Protein AF-A0ABD0R2N8-F1 (afdb_monomer)

InterPro domains:
  IPR000742 EGF-like domain [PF00008] (37-68)
  IPR000742 EGF-like domain [PS00022] (59-70)
  IPR000742 EGF-like domain [PS01186] (59-70)
  IPR000742 EGF-like domain [PS50026] (33-71)
  IPR000800 Notch domain [PF00066] (94-126)
  IPR000800 Notch domain [PF00066] (133-168)
  IPR000800 Notch domain [PR01452] (113-126)
  IPR000800 Notch domain [PR01452] (155-167)
  IPR000800 Notch domain [PS50258] (95-135)
  IPR000800 Notch domain [PS50258] (136-174)
  IPR000800 Notch domain [SM00004] (88-126)
  IPR000800 Notch domain [SM00004] (129-168)
  IPR035993 Notch-like domain superfa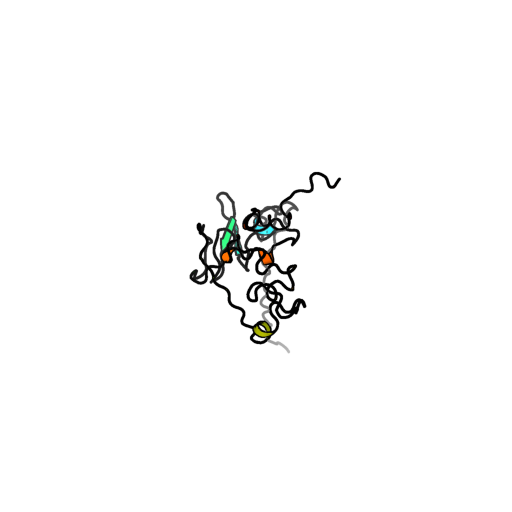mily [SSF90193] (95-126)
  IPR035993 Notch-like domain superfamily [SSF90193] (135-168)
  IPR051355 Notch and Slit guidance protein [PTHR45836] (15-174)

Nearest PDB structures (foldseek):
  3eto-assembly2_B  TM=9.551E-01  e=8.787E-11  Homo sapiens
  3i08-assembly1_A  TM=9.652E-01  e=5.118E-10  Homo sapiens
  7abv-assembly1_A  TM=9.653E-01  e=8.80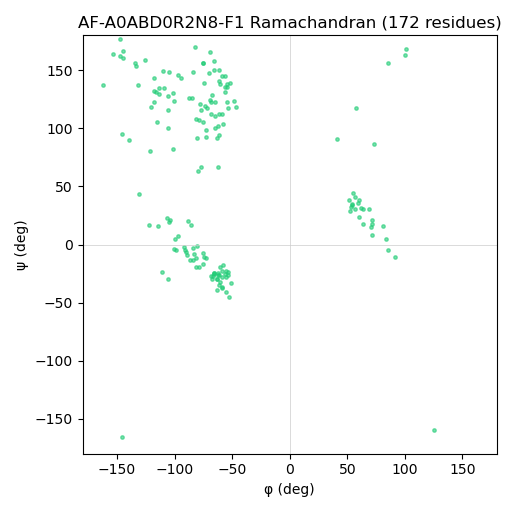2E-10  Mus musculus
  3l95-assembly2_X  TM=9.284E-01  e=3.408E-10  Homo sapiens
  3l95-assembly2_Y  TM=9.850E-01  e=8.254E-08  Homo sapiens

Foldseek 3Di:
DDDDPDPPPPPPPDDDQDDEDQQADDSPRPAGCPHPPVVQQAPPPWHWDADPDPVRIFTWEDAQFAARRSQFGHNPRHTGTHDHDPPGDQDQAADPDVVLVVQAPPLAQDVVQCDQNNQHSNCSNPVNHSHLLPLPRVRNVLVVQAPPLAQPVSLCDVSNPRSVCSVPDPPDPD

Solvent-accessible surface area (backbone atoms only — not comparable to full-atom values): 10224 Å² total; per-residue (Å²): 134,86,82,80,82,79,80,80,74,78,74,78,74,72,73,81,72,54,87,51,56,90,66,27,32,66,72,76,37,81,37,49,47,90,31,73,59,70,76,47,73,24,32,86,81,20,44,57,44,80,46,97,54,89,87,38,51,48,21,34,13,42,60,31,24,27,23,59,35,17,50,28,47,30,83,84,39,82,45,42,76,38,41,85,56,85,77,71,57,93,58,88,72,70,58,86,56,77,71,37,75,83,42,42,57,72,74,54,60,46,72,95,26,53,38,79,46,40,28,24,16,45,0,28,62,47,87,69,39,44,57,89,49,76,66,29,64,65,19,54,49,40,86,80,48,47,57,68,76,54,59,50,70,95,21,54,37,82,41,39,56,34,18,60,49,34,65,58,72,86,78,68,86,126

Organism: Cirrhinus mrigala (NCBI:txid683832)

Sequence (174 aa):
MTLMPVGVSTVKMASPKCLCTPAFTGPECQYPTEGHCTANPCYNGGTCEYISEAPYYHCICPTGFNGLFCHILDYSFPGGPARDVTPAPKVTVSCEIPECENKKGNKICDSACNNYACDWDGGDCSLNFNDPWQNCSAALQCWRYFNNGKCDEQCHNAGCLYDGFDCQRLEGQC

Structure (mmCIF, N/CA/C/O backbone):
data_AF-A0ABD0R2N8-F1
#
_entry.id   AF-A0ABD0R2N8-F1
#
loop_
_atom_site.group_PDB
_atom_site.id
_atom_site.type_symbol
_atom_site.label_atom_id
_atom_site.label_alt_id
_atom_site.label_comp_id
_atom_site.label_asym_id
_atom_site.label_entity_id
_atom_site.label_seq_id
_atom_site.pdbx_PDB_ins_code
_atom_site.Cartn_x
_atom_site.Cartn_y
_atom_site.Cartn_z
_atom_site.occupancy
_atom_site.B_iso_or_equiv
_atom_site.auth_seq_id
_atom_site.auth_comp_id
_atom_site.auth_asym_id
_atom_site.auth_atom_id
_atom_site.pdbx_PDB_model_num
ATOM 1 N N . MET A 1 1 ? -15.495 -40.423 -55.055 1.00 37.72 1 MET A N 1
ATOM 2 C CA . MET A 1 1 ? -14.315 -39.619 -55.432 1.00 37.72 1 MET A CA 1
ATOM 3 C C . MET A 1 1 ? -14.642 -38.182 -55.041 1.00 37.72 1 MET A C 1
ATOM 5 O O . MET A 1 1 ? -15.357 -37.529 -55.779 1.00 37.72 1 MET A O 1
ATOM 9 N N . THR A 1 2 ? -14.579 -37.836 -53.747 1.00 41.88 2 THR A N 1
ATOM 10 C CA . THR A 1 2 ? -13.421 -37.215 -53.047 1.00 41.88 2 THR A CA 1
ATOM 11 C C . THR A 1 2 ? -13.047 -35.900 -53.750 1.00 41.88 2 THR A C 1
ATOM 13 O O . THR A 1 2 ? -12.726 -35.927 -54.927 1.00 41.88 2 THR A O 1
ATOM 16 N N . LEU A 1 3 ? -13.122 -34.723 -53.128 1.00 39.72 3 LEU A N 1
ATOM 17 C CA . LEU A 1 3 ? -12.282 -34.296 -52.005 1.00 39.72 3 LEU A CA 1
ATOM 18 C C . LEU A 1 3 ? -12.915 -33.099 -51.268 1.00 39.72 3 LEU A C 1
ATOM 20 O O . LEU A 1 3 ? -13.405 -32.164 -51.894 1.00 39.72 3 LEU A O 1
ATOM 24 N N . MET A 1 4 ? -12.878 -33.142 -49.933 1.00 38.41 4 MET A N 1
ATOM 25 C CA . MET A 1 4 ? -13.174 -32.009 -49.050 1.00 38.41 4 MET A CA 1
ATOM 26 C C . MET A 1 4 ? -12.061 -30.950 -49.154 1.00 38.41 4 MET A C 1
ATOM 28 O O . MET A 1 4 ? -10.902 -31.330 -49.351 1.00 38.41 4 MET A O 1
ATOM 32 N N . PRO A 1 5 ? -12.356 -29.645 -49.001 1.00 49.53 5 PRO A N 1
ATOM 33 C CA . PRO A 1 5 ? -11.317 -28.630 -48.939 1.00 49.53 5 PRO A CA 1
ATOM 34 C C . PRO A 1 5 ? -10.516 -28.802 -47.645 1.00 49.53 5 PRO A C 1
ATOM 36 O O . PRO A 1 5 ? -11.068 -28.926 -46.552 1.00 49.53 5 PRO A O 1
ATOM 39 N N . VAL A 1 6 ? -9.198 -28.860 -47.811 1.00 45.62 6 VAL A N 1
ATOM 40 C CA . VAL A 1 6 ? -8.193 -29.022 -46.760 1.00 45.62 6 VAL A CA 1
ATOM 41 C C . VAL A 1 6 ? -8.395 -27.941 -45.699 1.00 45.62 6 VAL A C 1
ATOM 43 O O . VAL A 1 6 ? -8.284 -26.750 -45.988 1.00 45.62 6 VAL A O 1
ATOM 46 N N . GLY A 1 7 ? -8.699 -28.355 -44.469 1.00 46.69 7 GLY A N 1
ATOM 47 C CA . GLY A 1 7 ? -8.684 -27.466 -43.317 1.00 46.69 7 GLY A CA 1
ATOM 48 C C . GLY A 1 7 ? -7.274 -26.920 -43.132 1.00 46.69 7 GLY A C 1
ATOM 49 O O . GLY A 1 7 ? -6.351 -27.666 -42.812 1.00 46.69 7 GLY A O 1
ATOM 50 N N . VAL A 1 8 ? -7.095 -25.618 -43.346 1.00 56.25 8 VAL A N 1
ATOM 51 C CA . VAL A 1 8 ? -5.874 -24.924 -42.942 1.00 56.25 8 VAL A CA 1
ATOM 52 C C . VAL A 1 8 ? -5.930 -24.817 -41.424 1.00 56.25 8 VAL A C 1
ATOM 54 O O . VAL A 1 8 ? -6.523 -23.893 -40.872 1.00 56.25 8 VAL A O 1
ATOM 57 N N . SER A 1 9 ? -5.347 -25.790 -40.726 1.00 50.38 9 SER A N 1
ATOM 58 C CA . SER A 1 9 ? -4.966 -25.587 -39.335 1.00 50.38 9 SER A CA 1
ATOM 59 C C . SER A 1 9 ? -3.936 -24.464 -39.330 1.00 50.38 9 SER A C 1
ATOM 61 O O . SER A 1 9 ? -2.779 -24.675 -39.686 1.00 50.38 9 SER A O 1
ATOM 63 N N . THR A 1 10 ? -4.351 -23.252 -38.963 1.00 52.12 10 THR A N 1
ATOM 64 C CA . THR A 1 10 ? -3.414 -22.200 -38.580 1.00 52.12 10 THR A CA 1
ATOM 65 C C . THR A 1 10 ? -2.666 -22.722 -37.363 1.00 52.12 10 THR A C 1
ATOM 67 O O . THR A 1 10 ? -3.164 -22.646 -36.238 1.00 52.12 10 THR A O 1
ATOM 70 N N . VAL A 1 11 ? -1.504 -23.336 -37.588 1.00 52.78 11 VAL A N 1
ATOM 71 C CA . VAL A 1 11 ? -0.581 -23.694 -36.519 1.00 52.78 11 VAL A CA 1
ATOM 72 C C . VAL A 1 11 ? -0.254 -22.376 -35.830 1.00 52.78 11 VAL A C 1
ATOM 74 O O . VAL A 1 11 ? 0.468 -21.544 -36.375 1.00 52.78 11 VAL A O 1
ATOM 77 N N . LYS A 1 12 ? -0.850 -22.141 -34.656 1.00 55.25 12 LYS A N 1
ATOM 78 C CA . LYS A 1 12 ? -0.395 -21.104 -33.734 1.00 55.25 12 LYS A CA 1
ATOM 79 C C . LYS A 1 12 ? 1.004 -21.549 -33.335 1.00 55.25 12 LYS A C 1
ATOM 81 O O . LYS A 1 12 ? 1.160 -22.391 -32.455 1.00 55.25 12 LYS A O 1
ATOM 86 N N . MET A 1 13 ? 2.002 -21.087 -34.079 1.00 53.34 13 MET A N 1
ATOM 87 C CA . MET A 1 13 ? 3.394 -21.388 -33.807 1.00 53.34 13 MET A CA 1
ATOM 88 C C . MET A 1 13 ? 3.683 -20.731 -32.463 1.00 53.34 13 MET A C 1
ATOM 90 O O . MET A 1 13 ? 3.784 -19.509 -32.371 1.00 53.34 13 MET A O 1
ATOM 94 N N . ALA A 1 14 ? 3.668 -21.529 -31.395 1.00 61.0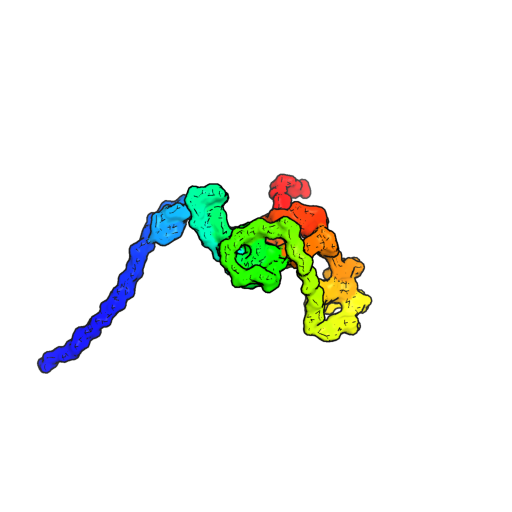9 14 ALA A N 1
ATOM 95 C CA . ALA A 1 14 ? 4.151 -21.075 -30.107 1.00 61.09 14 ALA A CA 1
ATOM 96 C C . ALA A 1 14 ? 5.574 -20.571 -30.356 1.00 61.09 14 ALA A C 1
ATOM 98 O O . ALA A 1 14 ? 6.392 -21.301 -30.922 1.00 61.09 14 ALA A O 1
ATOM 99 N N . SER A 1 15 ? 5.838 -19.307 -30.027 1.00 61.97 15 SER A N 1
ATOM 100 C CA . SER A 1 15 ? 7.192 -18.769 -30.081 1.00 61.97 15 SER A CA 1
ATOM 101 C C . SER A 1 15 ? 8.120 -19.707 -29.298 1.00 61.97 15 SER A C 1
ATOM 103 O O . SER A 1 15 ? 7.702 -20.229 -28.256 1.00 61.97 15 SER A O 1
ATOM 105 N N . PRO A 1 16 ? 9.339 -19.990 -29.795 1.00 64.38 16 PRO A N 1
ATOM 106 C CA . PRO A 1 16 ? 10.263 -20.858 -29.082 1.00 64.38 16 PRO A CA 1
ATOM 107 C C . PRO A 1 16 ? 10.525 -20.236 -27.711 1.00 64.38 16 PRO A C 1
ATOM 109 O O . PRO A 1 16 ? 11.092 -19.153 -27.613 1.00 64.38 16 PRO A O 1
ATOM 112 N N . LYS A 1 17 ? 10.061 -20.895 -26.647 1.00 64.38 17 LYS A N 1
ATOM 113 C CA . LYS A 1 17 ? 10.439 -20.520 -25.288 1.00 64.38 17 LYS A CA 1
ATOM 114 C C . LYS A 1 17 ? 11.874 -20.983 -25.085 1.00 64.38 17 LYS A C 1
ATOM 116 O O . LYS A 1 17 ? 12.146 -22.179 -25.202 1.00 64.38 17 LYS A O 1
ATOM 121 N N . CYS A 1 18 ? 12.781 -20.053 -24.814 1.00 78.88 18 CYS A N 1
ATOM 122 C CA . CYS A 1 18 ? 14.150 -20.397 -24.466 1.00 78.88 18 CYS A CA 1
ATOM 123 C C . CYS A 1 18 ? 14.167 -21.253 -23.187 1.00 78.88 18 CYS A C 1
ATOM 125 O O . CYS A 1 18 ? 13.427 -20.992 -22.237 1.00 78.88 18 CYS A O 1
ATOM 127 N N . LEU A 1 19 ? 15.002 -22.296 -23.168 1.00 84.75 19 LEU A N 1
ATOM 128 C CA . LEU A 1 19 ? 15.324 -23.019 -21.940 1.00 84.75 19 LEU A CA 1
ATOM 129 C C . LEU A 1 19 ? 16.403 -22.225 -21.208 1.00 84.75 19 LEU A C 1
ATOM 131 O O . LEU A 1 19 ? 17.547 -22.177 -21.659 1.00 84.75 19 LEU A O 1
ATOM 135 N N . CYS A 1 20 ? 16.032 -21.585 -20.105 1.00 82.19 20 CYS A N 1
ATOM 136 C CA . CYS A 1 20 ? 16.965 -20.792 -19.319 1.00 82.19 20 CYS A CA 1
ATOM 137 C C . CYS A 1 20 ? 17.753 -21.662 -18.343 1.00 82.19 20 CYS A C 1
ATOM 139 O O . CYS A 1 20 ? 17.256 -22.670 -17.836 1.00 82.19 20 CYS A O 1
ATOM 141 N N . THR A 1 21 ? 18.997 -21.268 -18.066 1.00 87.00 21 THR A N 1
ATOM 142 C CA . THR A 1 21 ? 19.727 -21.816 -16.918 1.00 87.00 21 THR A CA 1
ATOM 143 C C . THR A 1 21 ? 19.027 -21.379 -15.626 1.00 87.00 21 THR A C 1
ATOM 145 O O . THR A 1 21 ? 18.339 -20.360 -15.635 1.00 87.00 21 THR A O 1
ATOM 148 N N . PRO A 1 22 ? 19.210 -22.081 -14.492 1.00 83.19 22 PRO A N 1
ATOM 149 C CA . PRO A 1 22 ? 18.541 -21.721 -13.235 1.00 83.19 22 PRO A CA 1
ATOM 150 C C . PRO A 1 22 ? 18.772 -20.272 -12.777 1.00 83.19 22 PRO A C 1
ATOM 152 O O . PRO A 1 22 ? 17.965 -19.731 -12.029 1.00 83.19 22 PRO A O 1
ATOM 155 N N . ALA A 1 23 ? 19.853 -19.638 -13.238 1.00 81.06 23 ALA A N 1
ATOM 156 C CA . ALA A 1 23 ? 20.200 -18.263 -12.907 1.00 81.06 23 ALA A CA 1
ATOM 157 C C . ALA A 1 23 ? 19.477 -17.206 -13.762 1.00 81.06 23 ALA A C 1
ATOM 159 O O . ALA A 1 23 ? 19.601 -16.026 -13.445 1.00 81.06 23 ALA A O 1
ATOM 160 N N . PHE A 1 24 ? 18.741 -17.591 -14.814 1.00 81.06 24 PHE A N 1
ATOM 161 C CA . PHE A 1 24 ? 18.071 -16.661 -15.724 1.00 81.06 24 PHE A CA 1
ATOM 162 C C . PHE A 1 24 ? 16.613 -17.049 -16.044 1.00 81.06 24 PHE A C 1
ATOM 164 O O . PHE A 1 24 ? 16.217 -18.210 -15.986 1.00 81.06 24 PHE A O 1
ATOM 171 N N . THR A 1 25 ? 15.813 -16.057 -16.424 1.00 80.38 25 THR A N 1
ATOM 172 C CA . THR A 1 25 ? 14.387 -16.117 -16.753 1.00 80.38 25 THR A CA 1
ATOM 173 C C . THR A 1 25 ? 14.045 -15.087 -17.842 1.00 80.38 25 THR A C 1
ATOM 175 O O . THR A 1 25 ? 14.896 -14.314 -18.287 1.00 80.38 25 THR A O 1
ATOM 178 N N . GLY A 1 26 ? 12.791 -15.073 -18.290 1.00 73.44 26 GLY A N 1
ATOM 179 C CA . GLY A 1 26 ? 12.304 -14.228 -19.379 1.00 73.44 26 GLY A CA 1
ATOM 180 C C . GLY A 1 26 ? 12.175 -14.970 -20.713 1.00 73.44 26 GLY A C 1
ATOM 181 O O . GLY A 1 26 ? 12.631 -16.107 -20.845 1.00 73.44 26 GLY A O 1
ATOM 182 N N . PRO A 1 27 ? 11.521 -14.351 -21.711 1.00 78.56 27 PRO A N 1
ATOM 183 C CA . PRO A 1 27 ? 11.272 -14.983 -23.007 1.00 78.56 27 PRO A CA 1
ATOM 184 C C . PRO A 1 27 ? 12.562 -15.347 -23.759 1.00 78.56 27 PRO A C 1
ATOM 186 O O . PRO A 1 27 ? 12.551 -16.305 -24.527 1.00 78.56 27 PRO A O 1
ATOM 189 N N . GLU A 1 28 ? 13.659 -14.634 -23.492 1.00 83.81 28 GLU A N 1
ATOM 190 C CA . GLU A 1 28 ? 14.981 -14.819 -24.101 1.00 83.81 28 GLU A CA 1
ATOM 191 C C . GLU A 1 28 ? 16.074 -15.103 -23.049 1.00 83.81 28 GLU A C 1
ATOM 193 O O . GLU A 1 28 ? 17.262 -14.977 -23.335 1.00 83.81 28 GLU A O 1
ATOM 198 N N . CYS A 1 29 ? 15.695 -15.489 -21.822 1.00 82.56 29 CYS A N 1
ATOM 199 C CA . CYS A 1 29 ? 16.619 -15.711 -20.698 1.00 82.56 29 CYS A CA 1
ATOM 200 C C . CYS A 1 29 ? 17.496 -14.496 -20.353 1.00 82.56 29 CYS A C 1
ATOM 202 O O . CYS A 1 29 ? 18.631 -14.638 -19.901 1.00 82.56 29 CYS A O 1
ATOM 204 N N . GLN A 1 30 ? 16.973 -13.295 -20.587 1.00 79.31 30 GLN A N 1
ATOM 205 C CA . GLN A 1 30 ? 17.702 -12.043 -20.420 1.00 79.31 30 GLN A CA 1
ATOM 206 C C . GLN A 1 30 ?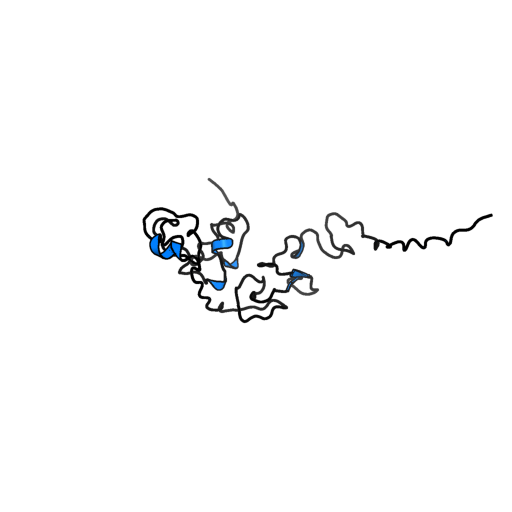 17.697 -11.511 -18.979 1.00 79.31 30 GLN A C 1
ATOM 208 O O . GLN A 1 30 ? 18.453 -10.595 -18.664 1.00 79.31 30 GLN A O 1
ATOM 213 N N . TYR A 1 31 ? 16.846 -12.052 -18.103 1.00 75.75 31 TYR A N 1
ATOM 214 C CA . TYR A 1 31 ? 16.673 -11.549 -16.741 1.00 75.75 31 TYR A CA 1
ATOM 215 C C . TYR A 1 31 ? 17.259 -12.523 -15.728 1.00 75.75 31 TYR A C 1
ATOM 217 O O . TYR A 1 31 ? 16.974 -13.708 -15.828 1.00 75.75 31 TYR A O 1
ATOM 225 N N . PRO A 1 32 ? 18.025 -12.082 -14.723 1.00 73.75 32 PRO A N 1
ATOM 226 C CA . PRO A 1 32 ? 18.430 -12.963 -13.637 1.00 73.75 32 PRO A CA 1
ATOM 227 C C . PRO A 1 32 ? 17.211 -13.497 -12.874 1.00 73.75 32 PRO A C 1
ATOM 229 O O . PRO A 1 32 ? 16.272 -12.747 -12.604 1.00 73.75 32 PRO A O 1
ATOM 232 N N . THR A 1 33 ? 17.232 -14.770 -12.479 1.00 69.94 33 THR A N 1
ATOM 233 C CA . THR A 1 33 ? 16.168 -15.375 -11.657 1.00 69.94 33 THR A CA 1
ATOM 234 C C . THR A 1 33 ? 16.058 -14.682 -10.300 1.00 69.94 33 THR A C 1
ATOM 236 O O . THR A 1 33 ? 14.953 -14.452 -9.823 1.00 69.94 33 THR A O 1
ATOM 239 N N . GLU A 1 34 ? 17.178 -14.237 -9.729 1.00 68.50 34 GLU A N 1
ATOM 240 C CA . GLU A 1 34 ? 17.212 -13.409 -8.510 1.00 68.50 34 GLU A CA 1
ATOM 241 C C . GLU A 1 34 ? 17.124 -11.899 -8.810 1.00 68.50 34 GLU A C 1
ATOM 243 O O . GLU A 1 34 ? 17.539 -11.058 -8.017 1.00 68.50 34 GLU A O 1
ATOM 248 N N . GLY A 1 35 ? 16.625 -11.535 -9.995 1.00 67.81 35 GLY A N 1
ATOM 249 C CA . GLY A 1 35 ? 16.455 -10.151 -10.415 1.00 67.81 35 GLY A CA 1
ATOM 250 C C . GLY A 1 35 ? 15.264 -9.469 -9.742 1.00 67.81 35 GLY A C 1
ATOM 251 O O . GLY A 1 35 ? 14.289 -10.106 -9.346 1.00 67.81 35 GLY A O 1
ATOM 252 N N . HIS A 1 36 ? 15.316 -8.139 -9.678 1.00 73.50 36 HIS A N 1
ATOM 253 C CA . HIS A 1 36 ? 14.339 -7.317 -8.963 1.00 73.50 36 HIS A CA 1
ATOM 254 C C . HIS A 1 36 ? 12.876 -7.596 -9.347 1.00 73.50 36 HIS A C 1
ATOM 256 O O . HIS A 1 36 ? 12.047 -7.762 -8.458 1.00 73.50 36 HIS A O 1
ATOM 262 N N . CYS A 1 37 ? 12.545 -7.721 -10.639 1.00 88.06 37 CYS A N 1
ATOM 263 C CA . CYS A 1 37 ? 11.156 -7.948 -11.053 1.00 88.06 37 CYS A CA 1
ATOM 264 C C . CYS A 1 37 ? 10.629 -9.371 -10.807 1.00 88.06 37 CYS A C 1
ATOM 266 O O . CYS A 1 37 ? 9.417 -9.560 -10.901 1.00 88.06 37 CYS A O 1
ATOM 268 N N . THR A 1 38 ? 11.463 -10.360 -10.454 1.00 82.19 38 THR A N 1
ATOM 269 C CA . THR A 1 38 ? 10.978 -11.724 -10.163 1.00 82.19 38 THR A CA 1
ATOM 270 C C . THR A 1 38 ? 10.040 -11.737 -8.955 1.00 82.19 38 THR A C 1
ATOM 272 O O . THR A 1 38 ? 9.021 -12.421 -8.970 1.00 82.19 38 THR A O 1
ATOM 275 N N . ALA A 1 39 ? 10.349 -10.941 -7.927 1.00 81.75 39 ALA A N 1
ATOM 276 C CA . ALA A 1 39 ? 9.514 -10.798 -6.734 1.00 81.75 39 ALA A CA 1
ATOM 277 C C . ALA A 1 39 ? 8.370 -9.777 -6.903 1.00 81.75 39 ALA A C 1
ATOM 279 O O . ALA A 1 39 ? 7.581 -9.604 -5.981 1.00 81.75 39 ALA A O 1
ATOM 280 N N . ASN A 1 40 ? 8.304 -9.099 -8.056 1.00 87.50 40 ASN A N 1
ATOM 281 C CA . ASN A 1 40 ? 7.509 -7.900 -8.325 1.00 87.50 40 ASN A CA 1
ATOM 282 C C . ASN A 1 40 ? 7.514 -6.877 -7.159 1.00 87.50 40 ASN A C 1
ATOM 284 O O . ASN A 1 40 ? 6.647 -6.910 -6.285 1.00 87.50 40 ASN A O 1
ATOM 288 N N . PRO A 1 41 ? 8.456 -5.920 -7.152 1.00 90.56 41 PRO A N 1
ATOM 289 C CA . PRO A 1 41 ? 8.586 -4.933 -6.084 1.00 90.56 41 PRO A CA 1
ATOM 290 C C . PRO A 1 41 ? 7.507 -3.839 -6.145 1.00 90.56 41 PRO A C 1
ATOM 292 O O . PRO A 1 41 ? 7.428 -3.017 -5.237 1.00 90.56 41 PRO A O 1
ATOM 295 N N . CYS A 1 42 ? 6.690 -3.797 -7.201 1.00 94.94 42 CYS A N 1
ATOM 296 C CA . CYS A 1 42 ? 5.684 -2.765 -7.413 1.00 94.94 42 CYS A CA 1
ATOM 297 C C . CYS A 1 42 ? 4.376 -3.094 -6.675 1.00 94.94 42 CYS A C 1
ATOM 299 O O . CYS A 1 42 ? 3.775 -4.151 -6.861 1.00 94.94 42 CYS A O 1
ATOM 301 N N . TYR A 1 43 ? 3.906 -2.157 -5.858 1.00 94.94 43 TYR A N 1
ATOM 302 C CA . TYR A 1 43 ? 2.698 -2.257 -5.043 1.00 94.94 43 TYR A CA 1
ATOM 303 C C . TYR A 1 43 ? 1.435 -1.925 -5.835 1.00 94.94 43 TYR A C 1
ATOM 305 O O . TYR A 1 43 ? 1.490 -1.423 -6.957 1.00 94.94 43 TYR A O 1
ATOM 313 N N . ASN A 1 44 ? 0.277 -2.196 -5.226 1.00 95.31 44 ASN A N 1
ATOM 314 C CA . ASN A 1 44 ? -1.040 -1.763 -5.706 1.00 95.31 44 ASN A CA 1
ATOM 315 C C . ASN A 1 44 ? -1.343 -2.132 -7.171 1.00 95.31 44 ASN A C 1
ATOM 317 O O . ASN A 1 44 ? -2.062 -1.418 -7.860 1.00 95.31 44 ASN A O 1
ATOM 321 N N . GLY A 1 45 ? -0.810 -3.262 -7.647 1.00 95.06 45 GLY A N 1
ATOM 322 C CA . GLY A 1 45 ? -1.001 -3.719 -9.027 1.00 95.06 45 GLY A CA 1
ATOM 323 C C . GLY A 1 45 ? -0.083 -3.044 -10.049 1.00 95.06 45 GLY A C 1
ATOM 324 O O . GLY A 1 45 ? -0.345 -3.131 -11.247 1.00 95.06 45 GLY A O 1
ATOM 325 N N . GLY A 1 46 ? 0.982 -2.376 -9.600 1.00 96.81 46 GLY A N 1
ATOM 326 C CA . GLY A 1 46 ? 2.029 -1.857 -10.470 1.00 96.81 46 GLY A CA 1
ATOM 327 C C . GLY A 1 46 ? 2.746 -2.959 -11.254 1.00 96.81 46 GLY A C 1
ATOM 328 O O . GLY A 1 46 ? 2.870 -4.103 -10.810 1.00 96.81 46 GLY A O 1
ATOM 329 N N . THR A 1 47 ? 3.224 -2.596 -12.441 1.00 96.38 47 THR A N 1
ATOM 330 C CA . THR A 1 47 ? 3.988 -3.487 -13.325 1.00 96.38 47 THR A CA 1
ATOM 331 C C . THR A 1 47 ? 5.473 -3.174 -13.206 1.00 96.38 47 THR A C 1
ATOM 333 O O . THR A 1 47 ? 5.856 -2.013 -13.307 1.00 96.38 47 THR A O 1
ATOM 336 N N . CYS A 1 48 ? 6.307 -4.193 -12.997 1.00 95.19 48 CYS A N 1
ATOM 337 C CA . CYS A 1 48 ? 7.761 -4.042 -12.978 1.00 95.19 48 CYS A CA 1
ATOM 338 C C . CYS A 1 48 ? 8.333 -4.187 -14.390 1.00 95.19 48 CYS A C 1
ATOM 340 O O . CYS A 1 48 ? 8.091 -5.197 -15.054 1.00 95.19 48 CYS A O 1
ATOM 342 N N . GLU A 1 49 ? 9.110 -3.202 -14.828 1.00 92.69 49 GLU A N 1
ATOM 343 C CA . GLU A 1 49 ? 9.804 -3.203 -16.113 1.00 92.69 49 GLU A CA 1
ATOM 344 C C . GLU A 1 49 ? 11.315 -3.150 -15.885 1.00 92.69 49 GLU A C 1
ATOM 346 O O . GLU A 1 49 ? 11.807 -2.336 -15.105 1.00 92.69 49 GLU A O 1
ATOM 351 N N . TYR A 1 50 ? 12.061 -4.026 -16.562 1.00 89.06 50 TYR A N 1
ATOM 352 C CA . TYR A 1 50 ? 13.522 -4.009 -16.530 1.00 89.06 50 TYR A CA 1
ATOM 353 C C . TYR A 1 50 ? 14.069 -2.854 -17.372 1.00 89.06 50 TYR A C 1
ATOM 355 O O . TYR A 1 50 ? 13.618 -2.633 -18.495 1.00 89.06 50 TYR A O 1
ATOM 363 N N . ILE A 1 51 ? 15.105 -2.186 -16.867 1.00 89.00 51 ILE A N 1
ATOM 364 C CA . ILE A 1 51 ? 15.856 -1.147 -17.589 1.00 89.00 51 ILE A CA 1
ATOM 365 C C . ILE A 1 51 ? 17.348 -1.469 -17.604 1.00 89.00 51 ILE A C 1
ATOM 367 O O . ILE A 1 51 ? 17.847 -2.242 -16.791 1.00 89.00 51 ILE A O 1
ATOM 371 N N . SER A 1 52 ? 18.072 -0.879 -18.552 1.00 84.56 52 SER A N 1
ATOM 372 C CA . SER A 1 52 ? 19.510 -1.106 -18.736 1.00 84.56 52 SER A CA 1
ATOM 373 C C . SER A 1 52 ? 20.390 -0.400 -17.702 1.00 84.56 52 SER A C 1
ATOM 375 O O . SER A 1 52 ? 21.564 -0.736 -17.569 1.00 84.56 52 SER A O 1
ATOM 377 N N . GLU A 1 53 ? 19.846 0.583 -16.992 1.00 84.75 53 GLU A N 1
ATOM 378 C CA . GLU A 1 53 ? 20.568 1.413 -16.028 1.00 84.75 53 GLU A CA 1
ATOM 379 C C . GLU A 1 53 ? 20.125 1.088 -14.605 1.00 84.75 53 GLU A C 1
ATOM 381 O O . GLU A 1 53 ? 18.970 0.725 -14.387 1.00 84.75 53 GLU A O 1
ATOM 386 N N . ALA A 1 54 ? 21.027 1.237 -13.631 1.00 81.44 54 ALA A N 1
ATOM 387 C CA . ALA A 1 54 ? 20.707 1.039 -12.219 1.00 81.44 54 ALA A CA 1
ATOM 388 C C . ALA A 1 54 ? 19.496 1.913 -11.801 1.00 81.44 54 ALA A C 1
ATOM 390 O O . ALA A 1 54 ? 19.463 3.091 -12.155 1.00 81.44 54 ALA A O 1
ATOM 391 N N . PRO A 1 55 ? 18.512 1.376 -11.049 1.00 85.25 55 PRO A N 1
ATOM 392 C CA . PRO A 1 55 ? 18.532 0.103 -10.318 1.00 85.25 55 PRO A CA 1
ATOM 393 C C . PRO A 1 55 ? 18.133 -1.136 -11.146 1.00 85.25 55 PRO A C 1
ATOM 395 O O . PRO A 1 55 ? 17.851 -2.183 -10.578 1.00 85.25 55 PRO A O 1
ATOM 398 N N . TYR A 1 56 ? 18.145 -1.044 -12.478 1.00 86.69 56 TYR A N 1
ATOM 399 C CA . TYR A 1 56 ? 17.847 -2.102 -13.457 1.00 86.69 56 TYR A CA 1
ATOM 400 C C . TYR A 1 56 ? 16.376 -2.509 -13.546 1.00 86.69 56 TYR A C 1
ATOM 402 O O . TYR A 1 56 ? 16.021 -3.448 -14.260 1.00 86.69 56 TYR A O 1
ATOM 410 N N . TYR A 1 57 ? 15.506 -1.766 -12.868 1.00 90.75 57 TYR A N 1
ATOM 411 C CA . TYR A 1 57 ? 14.063 -1.840 -13.026 1.00 90.75 57 TYR A CA 1
ATOM 412 C C . TYR A 1 57 ? 13.403 -0.512 -12.646 1.00 90.75 57 TYR A C 1
ATOM 414 O O . TYR A 1 57 ? 13.993 0.322 -11.959 1.00 90.75 57 TYR A O 1
ATOM 422 N N . HIS A 1 58 ? 12.155 -0.338 -13.057 1.00 94.44 58 HIS A N 1
ATOM 423 C CA . HIS A 1 58 ? 11.246 0.661 -12.509 1.00 94.44 58 HIS A CA 1
ATOM 424 C C . HIS A 1 58 ? 9.823 0.112 -12.492 1.00 94.44 58 HIS A C 1
ATOM 426 O O . HIS A 1 58 ? 9.517 -0.907 -13.114 1.00 94.44 58 HIS A O 1
ATOM 432 N N . CYS A 1 59 ? 8.946 0.805 -11.776 1.00 97.12 59 CYS A N 1
ATOM 433 C CA . CYS A 1 59 ? 7.531 0.486 -11.757 1.00 97.12 59 CYS A CA 1
ATOM 434 C C . CYS A 1 59 ? 6.744 1.356 -12.744 1.00 97.12 59 CYS A C 1
ATOM 436 O O . CYS A 1 59 ? 7.036 2.539 -12.941 1.00 97.12 59 CYS A O 1
ATOM 438 N N . ILE A 1 60 ? 5.708 0.769 -13.334 1.00 98.06 60 ILE A N 1
ATOM 439 C CA . ILE A 1 60 ? 4.602 1.457 -13.995 1.00 98.06 60 ILE A CA 1
ATOM 440 C C . ILE A 1 60 ? 3.395 1.353 -13.071 1.00 98.06 60 ILE A C 1
ATOM 442 O O . ILE A 1 60 ? 2.910 0.255 -12.790 1.00 98.06 60 ILE A O 1
ATOM 446 N N . CYS A 1 61 ? 2.926 2.494 -12.583 1.00 98.50 61 CYS A N 1
ATOM 447 C CA . CYS A 1 61 ? 1.865 2.567 -11.598 1.00 98.50 61 CYS A CA 1
ATOM 448 C C . CYS A 1 61 ? 0.487 2.750 -12.243 1.00 98.50 61 CYS A C 1
ATOM 450 O O . CYS A 1 61 ? 0.356 3.474 -13.237 1.00 98.50 61 CYS A O 1
ATOM 452 N N . PRO A 1 62 ? -0.557 2.124 -11.677 1.00 98.31 62 PRO A N 1
ATOM 453 C CA . PRO A 1 62 ? -1.930 2.380 -12.084 1.00 98.31 62 PRO A CA 1
ATOM 454 C C . PRO A 1 62 ? -2.388 3.788 -11.682 1.00 98.31 62 PRO A C 1
ATOM 456 O O . PRO A 1 62 ? -1.766 4.467 -10.865 1.00 98.31 62 PRO A O 1
ATOM 459 N N . THR A 1 63 ? -3.508 4.228 -12.255 1.00 98.00 63 THR A N 1
ATOM 460 C CA . THR A 1 63 ? -4.185 5.467 -11.850 1.00 98.00 63 THR A CA 1
ATOM 461 C C . THR A 1 63 ? -4.478 5.454 -10.351 1.00 98.00 63 THR A C 1
ATOM 463 O O . THR A 1 63 ? -4.909 4.438 -9.807 1.00 98.00 63 THR A O 1
ATOM 466 N N . GLY A 1 64 ? -4.260 6.585 -9.684 1.00 96.56 64 GLY A N 1
ATOM 467 C CA . GLY A 1 64 ? -4.471 6.720 -8.245 1.00 96.56 64 GLY A CA 1
ATOM 468 C C . GLY A 1 64 ? -3.287 6.283 -7.377 1.00 96.56 64 GLY A C 1
ATOM 469 O O . GLY A 1 64 ? -3.350 6.467 -6.165 1.00 96.56 64 GLY A O 1
ATOM 470 N N . PHE A 1 65 ? -2.213 5.727 -7.954 1.00 97.31 65 PHE A N 1
ATOM 471 C CA . PHE A 1 65 ? -1.044 5.250 -7.208 1.00 97.31 65 PHE A CA 1
ATOM 472 C C . PHE A 1 65 ? 0.267 5.751 -7.805 1.00 97.31 65 PHE A C 1
ATOM 474 O O . PHE A 1 65 ? 0.466 5.723 -9.013 1.00 97.31 65 PHE A O 1
ATOM 481 N N . ASN A 1 66 ? 1.191 6.172 -6.951 1.00 96.31 66 ASN A N 1
ATOM 482 C CA . ASN A 1 66 ? 2.459 6.783 -7.329 1.00 96.31 66 ASN A CA 1
ATOM 483 C C . ASN A 1 66 ? 3.565 6.378 -6.331 1.00 96.31 66 ASN A C 1
ATOM 485 O O . ASN A 1 66 ? 3.405 5.434 -5.551 1.00 96.31 66 ASN A O 1
ATOM 489 N N . GLY A 1 67 ? 4.704 7.066 -6.345 1.00 95.88 67 GLY A N 1
ATOM 490 C CA . GLY A 1 67 ? 5.901 6.643 -5.622 1.00 95.88 67 GLY A CA 1
ATOM 491 C C . GLY A 1 67 ? 6.717 5.658 -6.456 1.00 95.88 67 GLY A C 1
ATOM 492 O O . GLY A 1 67 ? 6.175 4.965 -7.316 1.00 95.88 67 GLY A O 1
ATOM 493 N N . LEU A 1 68 ? 8.018 5.554 -6.175 1.00 95.25 68 LEU A N 1
ATOM 494 C CA . LEU A 1 68 ? 8.954 4.715 -6.943 1.00 95.25 68 LEU A CA 1
ATOM 495 C C . LEU A 1 68 ? 8.536 3.236 -7.035 1.00 95.25 68 LEU A C 1
ATOM 497 O O . LEU A 1 68 ? 8.871 2.567 -8.009 1.00 95.25 68 LEU A O 1
ATOM 501 N N . PHE A 1 69 ? 7.754 2.759 -6.061 1.00 95.00 69 PHE A N 1
ATOM 502 C CA . PHE A 1 69 ? 7.197 1.404 -6.035 1.00 95.00 69 PHE A CA 1
ATOM 503 C C . PHE A 1 69 ? 5.666 1.361 -6.140 1.00 95.00 69 PHE A C 1
ATOM 505 O O . PHE A 1 69 ? 5.077 0.346 -5.808 1.00 95.00 69 PHE A O 1
ATOM 512 N N . CYS A 1 70 ? 4.985 2.435 -6.550 1.00 96.94 70 CYS A N 1
ATOM 513 C CA . CYS A 1 70 ? 3.511 2.502 -6.579 1.00 96.94 70 CYS A CA 1
ATOM 514 C C . CYS A 1 70 ? 2.837 2.318 -5.201 1.00 96.94 70 CYS A C 1
ATOM 516 O O . CYS A 1 70 ? 1.685 1.889 -5.109 1.00 96.94 70 CYS A O 1
ATOM 518 N N . HIS A 1 71 ? 3.562 2.604 -4.116 1.00 95.19 71 HIS A N 1
ATOM 519 C CA . HIS A 1 71 ? 3.114 2.409 -2.733 1.00 95.19 71 HIS A CA 1
ATOM 520 C C . HIS A 1 71 ? 2.406 3.639 -2.142 1.00 95.19 71 HIS A C 1
ATOM 522 O O . HIS A 1 71 ? 1.883 3.561 -1.036 1.00 95.19 71 HIS A O 1
ATOM 528 N N . ILE A 1 72 ? 2.388 4.768 -2.858 1.00 96.56 72 ILE A N 1
ATOM 529 C CA . ILE A 1 72 ? 1.768 6.019 -2.412 1.00 96.56 72 ILE A CA 1
ATOM 530 C C . ILE A 1 72 ? 0.406 6.166 -3.085 1.00 96.56 72 ILE A C 1
ATOM 532 O O . ILE A 1 72 ? 0.317 6.194 -4.309 1.00 96.56 72 ILE A O 1
ATOM 536 N N . LEU A 1 73 ? -0.651 6.307 -2.296 1.00 95.75 73 LEU A N 1
ATOM 537 C CA . LEU A 1 73 ? -1.978 6.679 -2.771 1.00 95.75 73 LEU A CA 1
ATOM 538 C C . LEU A 1 73 ? -1.986 8.159 -3.177 1.00 95.75 73 LEU A C 1
ATOM 540 O O . LEU A 1 73 ? -1.783 9.046 -2.351 1.00 95.75 73 LEU A O 1
ATOM 544 N N . ASP A 1 74 ? -2.234 8.418 -4.453 1.00 96.00 74 ASP A N 1
ATOM 545 C CA . ASP A 1 74 ? -2.293 9.745 -5.057 1.00 96.00 74 ASP A CA 1
ATOM 546 C C . ASP A 1 74 ? -3.451 9.774 -6.057 1.00 96.00 74 ASP A C 1
ATOM 548 O O . ASP A 1 74 ? -3.281 9.481 -7.240 1.00 96.00 74 ASP A O 1
ATOM 552 N N . TYR A 1 75 ? -4.645 10.139 -5.581 1.00 94.38 75 TYR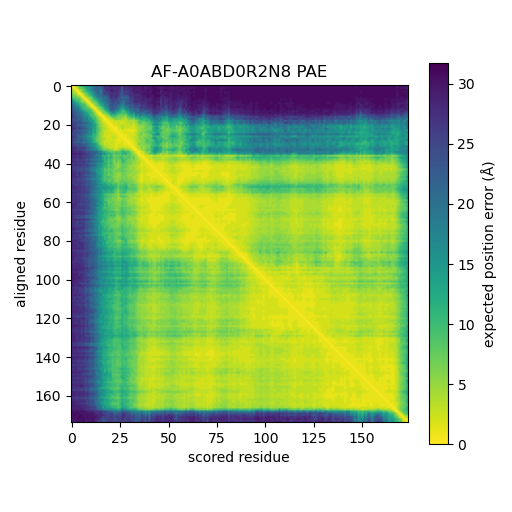 A N 1
ATOM 553 C CA . TYR A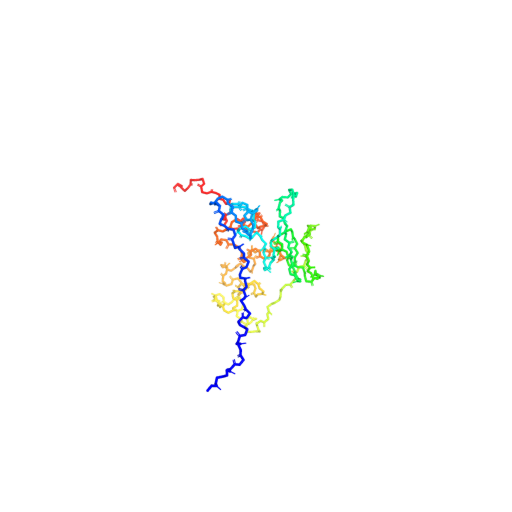 1 75 ? -5.862 10.186 -6.400 1.00 94.38 75 TYR A CA 1
ATOM 554 C C . TYR A 1 75 ? -5.759 11.110 -7.623 1.00 94.38 75 TYR A C 1
ATOM 556 O O . TYR A 1 75 ? -6.570 10.996 -8.540 1.00 94.38 75 TYR A O 1
ATOM 564 N N . SER A 1 76 ? -4.785 12.026 -7.647 1.00 94.75 76 SER A N 1
ATOM 565 C CA . SER A 1 76 ? -4.558 12.931 -8.774 1.00 94.75 76 SER A CA 1
ATOM 566 C C . SER A 1 76 ? -3.659 12.333 -9.858 1.00 94.75 76 SER A C 1
ATOM 568 O O . SER A 1 76 ? -3.606 12.862 -10.971 1.00 94.75 76 SER A O 1
ATOM 570 N N . PHE A 1 77 ? -2.967 11.228 -9.567 1.00 97.00 77 PHE A N 1
ATOM 571 C CA . PHE A 1 77 ? -2.039 10.620 -10.504 1.00 97.00 77 PHE A CA 1
ATOM 572 C C . PHE A 1 77 ? -2.780 9.814 -11.583 1.00 97.00 77 PHE A C 1
ATOM 574 O O . PHE A 1 77 ? -3.477 8.847 -11.262 1.00 97.00 77 PHE A O 1
ATOM 581 N N . PRO A 1 78 ? -2.610 10.139 -12.878 1.00 97.38 78 PRO A N 1
ATOM 582 C CA . PRO A 1 78 ? -3.325 9.464 -13.961 1.00 97.38 78 PRO A CA 1
ATOM 583 C C . PRO A 1 78 ? -2.834 8.031 -14.232 1.00 97.38 78 PRO A C 1
ATOM 585 O O . PRO A 1 78 ? -3.512 7.294 -14.945 1.00 97.38 78 PRO A O 1
ATOM 588 N N . GLY A 1 79 ? -1.699 7.615 -13.661 1.00 97.44 79 GLY A N 1
ATOM 589 C CA . GLY A 1 79 ? -1.010 6.363 -13.984 1.00 97.44 79 GLY A CA 1
ATOM 590 C C . GLY A 1 79 ? 0.183 6.583 -14.922 1.00 97.44 79 GLY A C 1
ATOM 591 O O . GLY A 1 79 ? 0.304 7.628 -15.565 1.00 97.44 79 GLY A O 1
ATOM 592 N N . GLY A 1 80 ? 1.078 5.598 -14.999 1.00 97.38 80 GLY A N 1
ATOM 593 C CA . GLY A 1 80 ? 2.279 5.630 -15.839 1.00 97.38 80 GLY A CA 1
ATOM 594 C C . GLY A 1 80 ? 3.572 5.375 -15.058 1.00 97.38 80 GLY A C 1
ATOM 595 O O . GLY A 1 80 ? 3.523 4.797 -13.974 1.00 97.38 80 GLY A O 1
ATOM 596 N N . PRO A 1 81 ? 4.739 5.777 -15.595 1.00 97.19 81 PRO A N 1
ATOM 597 C CA . PRO A 1 81 ? 6.020 5.552 -14.934 1.00 97.19 81 PRO A CA 1
ATOM 598 C C . PRO A 1 81 ? 6.058 6.152 -13.529 1.00 97.19 81 PRO A C 1
ATOM 600 O O . PRO A 1 81 ? 5.693 7.317 -13.339 1.00 97.19 81 PRO A O 1
ATOM 603 N N . ALA A 1 82 ? 6.510 5.344 -12.572 1.00 96.00 82 ALA A N 1
ATOM 604 C CA . ALA A 1 82 ? 6.663 5.708 -11.174 1.00 96.00 82 ALA A CA 1
ATOM 605 C C . ALA A 1 82 ? 7.560 6.940 -10.994 1.00 96.00 82 ALA A C 1
ATOM 607 O O . ALA A 1 82 ? 8.537 7.133 -11.723 1.00 96.00 82 ALA A O 1
ATOM 608 N N . ARG A 1 83 ? 7.237 7.777 -10.003 1.00 94.75 83 ARG A N 1
ATOM 609 C CA . ARG A 1 83 ? 7.996 8.990 -9.663 1.00 94.75 83 ARG A CA 1
ATOM 610 C C . ARG A 1 83 ? 8.216 9.066 -8.161 1.00 94.75 83 ARG A C 1
ATOM 612 O O . ARG A 1 83 ? 7.422 8.533 -7.394 1.00 94.75 83 ARG A O 1
ATOM 619 N N . ASP A 1 84 ? 9.276 9.745 -7.744 1.00 94.44 84 ASP A N 1
ATOM 620 C CA . ASP A 1 84 ? 9.449 10.116 -6.341 1.00 94.44 84 ASP A CA 1
ATOM 621 C C . ASP A 1 84 ? 8.411 11.191 -5.972 1.00 94.44 84 ASP A C 1
ATOM 623 O O . ASP A 1 84 ? 8.299 12.216 -6.649 1.00 94.44 84 ASP A O 1
ATOM 627 N N . VAL A 1 85 ? 7.621 10.923 -4.931 1.00 92.88 85 VAL A N 1
ATOM 628 C CA . VAL A 1 85 ? 6.582 11.821 -4.415 1.00 92.88 85 VAL A CA 1
ATOM 629 C C . VAL A 1 85 ? 6.896 12.118 -2.957 1.00 92.88 85 VAL A C 1
ATOM 631 O O . VAL A 1 85 ? 6.342 11.522 -2.033 1.00 92.88 85 VAL A O 1
ATOM 634 N N . THR A 1 86 ? 7.825 13.044 -2.760 1.00 90.62 86 THR A N 1
ATOM 635 C CA . THR A 1 86 ? 8.249 13.516 -1.445 1.00 90.62 86 THR A CA 1
ATOM 636 C C . THR A 1 86 ? 7.991 15.024 -1.332 1.00 90.62 86 THR A C 1
ATOM 638 O O . THR A 1 86 ? 8.546 15.808 -2.104 1.00 90.62 86 THR A O 1
ATOM 641 N N . PRO A 1 87 ? 7.135 15.474 -0.391 1.00 90.19 87 PRO A N 1
ATOM 642 C CA . PRO A 1 87 ? 6.386 14.689 0.597 1.00 90.19 87 PRO A CA 1
ATOM 643 C C . PRO A 1 87 ? 5.181 13.945 -0.006 1.00 90.19 87 PRO A C 1
ATOM 645 O O . PRO A 1 87 ? 4.612 14.371 -1.010 1.00 90.19 87 PRO A O 1
ATOM 648 N N . ALA A 1 88 ? 4.757 12.864 0.656 1.00 90.69 88 ALA A N 1
ATOM 649 C CA . ALA A 1 88 ? 3.548 12.135 0.283 1.00 90.69 88 ALA A CA 1
ATOM 650 C C . ALA A 1 88 ? 2.301 13.052 0.336 1.00 90.69 88 ALA A C 1
ATOM 652 O O . ALA A 1 88 ? 2.213 13.925 1.210 1.00 90.69 88 ALA A O 1
ATOM 653 N N . PRO A 1 89 ? 1.323 12.865 -0.568 1.00 93.88 89 PRO A N 1
ATOM 654 C CA . PRO A 1 89 ? 0.110 13.669 -0.603 1.00 93.88 89 PRO A CA 1
ATOM 655 C C . PRO A 1 89 ? -0.737 13.441 0.651 1.00 93.88 89 PRO A C 1
ATOM 657 O O . PRO A 1 89 ? -0.751 12.363 1.247 1.00 93.88 89 PRO A O 1
ATOM 660 N N . LYS A 1 90 ? -1.484 14.472 1.051 1.00 90.62 90 LYS A N 1
ATOM 661 C CA . LYS A 1 90 ? -2.453 14.351 2.141 1.00 90.62 90 LYS A CA 1
ATOM 662 C C . LYS A 1 90 ? -3.696 13.644 1.623 1.00 90.62 90 LYS A C 1
ATOM 664 O O . LYS A 1 90 ? -4.399 14.185 0.773 1.00 90.62 90 LYS A O 1
ATOM 669 N N . VAL A 1 91 ? -3.967 12.466 2.167 1.00 91.38 91 VAL A N 1
ATOM 670 C CA . VAL A 1 91 ? -5.164 11.688 1.858 1.00 91.38 91 VAL A CA 1
ATOM 671 C C . VAL A 1 91 ? -6.043 11.615 3.097 1.00 91.38 91 VAL A C 1
ATOM 673 O O . VAL A 1 91 ? -5.574 11.265 4.175 1.00 91.38 91 VAL A O 1
ATOM 676 N N . THR A 1 92 ? -7.318 11.947 2.932 1.00 85.38 92 THR A N 1
ATOM 677 C CA . THR A 1 92 ? -8.357 11.737 3.941 1.00 85.38 92 THR A CA 1
ATOM 678 C C . THR A 1 92 ? -9.220 10.561 3.511 1.00 85.38 92 THR A C 1
ATOM 680 O O . THR A 1 92 ? -9.719 10.553 2.385 1.00 85.38 92 THR A O 1
ATOM 683 N N . VAL A 1 93 ? -9.396 9.586 4.396 1.00 86.12 93 VAL A N 1
ATOM 684 C CA . VAL A 1 93 ? -10.259 8.420 4.186 1.00 86.12 93 VAL A CA 1
ATOM 685 C C . VAL A 1 93 ? -11.419 8.524 5.173 1.00 86.12 93 VAL A C 1
ATOM 687 O O . VAL A 1 93 ? -11.197 8.861 6.332 1.00 86.12 93 VAL A O 1
ATOM 690 N N . SER A 1 94 ? -12.644 8.285 4.715 1.00 89.88 94 SER A N 1
ATOM 691 C CA . SER A 1 94 ? -13.859 8.354 5.534 1.00 89.88 94 SER A CA 1
ATOM 692 C C . SER A 1 94 ? -14.553 6.999 5.595 1.00 89.88 94 SER A C 1
ATOM 694 O O . SER A 1 94 ? -14.595 6.293 4.589 1.00 89.88 94 SER A O 1
ATOM 696 N N . CYS A 1 95 ? -15.131 6.660 6.746 1.00 93.00 95 CYS A N 1
ATOM 697 C CA . CYS A 1 95 ? -15.942 5.457 6.915 1.00 93.00 95 CYS A CA 1
ATOM 698 C C . CYS A 1 95 ? -17.207 5.539 6.048 1.00 93.00 95 CYS A C 1
ATOM 700 O O . CYS A 1 95 ? -18.004 6.464 6.185 1.00 93.00 95 CYS A O 1
ATOM 702 N N . GLU A 1 96 ? -17.405 4.561 5.165 1.00 93.88 96 GLU A N 1
ATOM 703 C CA . GLU A 1 96 ? -18.590 4.478 4.295 1.00 93.88 96 GLU A CA 1
ATOM 704 C C . GLU A 1 96 ? -19.678 3.546 4.860 1.00 93.88 96 GLU A C 1
ATOM 706 O O . GLU A 1 96 ? -20.665 3.273 4.182 1.00 93.88 96 GLU A O 1
ATOM 711 N N . ILE A 1 97 ? -19.508 3.051 6.094 1.00 95.06 97 ILE A N 1
ATOM 712 C CA . ILE A 1 97 ? -20.402 2.086 6.750 1.00 95.06 97 ILE A CA 1
ATOM 713 C C . ILE A 1 97 ? -21.236 2.818 7.816 1.00 95.06 97 ILE A C 1
ATOM 715 O O . ILE A 1 97 ? -20.729 3.070 8.913 1.00 95.06 97 ILE A O 1
ATOM 719 N N . PRO A 1 98 ? -22.508 3.168 7.543 1.00 93.81 98 PRO A N 1
ATOM 720 C CA . PRO A 1 98 ? -23.303 4.005 8.443 1.00 93.81 98 PRO A CA 1
ATOM 721 C C . PRO A 1 98 ? -23.554 3.373 9.816 1.00 93.81 98 PRO A C 1
ATOM 723 O O . PRO A 1 98 ? -23.695 4.082 10.810 1.00 93.81 98 PRO A O 1
ATOM 726 N N . GLU A 1 99 ? -23.615 2.040 9.898 1.00 95.69 99 GLU A N 1
ATOM 727 C CA . GLU A 1 99 ? -23.826 1.335 11.163 1.00 95.69 99 GLU A CA 1
ATOM 728 C C . GLU A 1 99 ? -22.654 1.512 12.134 1.00 95.69 99 GLU A C 1
ATOM 730 O O . GLU A 1 99 ? -22.859 1.408 13.346 1.00 95.69 99 GLU A O 1
ATOM 735 N N . CYS A 1 100 ? -21.452 1.803 11.625 1.00 95.81 100 CYS A N 1
ATOM 736 C CA . CYS A 1 100 ? -20.259 1.946 12.450 1.00 95.81 100 CYS A CA 1
ATOM 737 C C . CYS A 1 100 ? -20.299 3.185 13.343 1.00 95.81 100 CYS A C 1
ATOM 739 O O . CYS A 1 100 ? -19.777 3.132 14.448 1.00 95.81 100 CYS A O 1
ATOM 741 N N . GLU A 1 101 ? -21.011 4.251 12.968 1.00 93.94 101 GLU A N 1
ATOM 742 C CA . GLU A 1 101 ? -21.148 5.450 13.814 1.00 93.94 101 GLU A CA 1
ATOM 743 C C . GLU A 1 101 ? -21.807 5.154 15.172 1.00 93.94 101 GLU A C 1
ATOM 745 O O . GLU A 1 101 ? -21.471 5.768 16.180 1.00 93.94 101 GLU A O 1
ATOM 750 N N . ASN A 1 102 ? -22.728 4.185 15.218 1.00 94.06 102 ASN A N 1
ATOM 751 C CA . ASN A 1 102 ? -23.415 3.794 16.456 1.00 94.06 102 ASN A CA 1
ATOM 752 C C . ASN A 1 102 ? -22.679 2.696 17.237 1.00 94.06 102 ASN A C 1
ATOM 754 O O . ASN A 1 102 ? -23.095 2.350 18.345 1.00 94.06 102 ASN A O 1
ATOM 758 N N . LYS A 1 103 ? -21.643 2.106 16.639 1.00 95.44 103 LYS A N 1
ATOM 759 C CA . LYS A 1 103 ? -20.873 0.994 17.206 1.00 95.44 103 LYS A CA 1
ATOM 760 C C . LYS A 1 103 ? -19.505 1.435 17.711 1.00 95.44 103 LYS A C 1
ATOM 762 O O . LYS A 1 103 ? -19.060 0.940 18.732 1.00 95.44 103 LYS A O 1
ATOM 767 N N . LYS A 1 104 ? -18.941 2.465 17.092 1.00 94.62 104 LYS A N 1
ATOM 768 C CA . LYS A 1 104 ? -17.664 3.068 17.441 1.00 94.62 104 LYS A CA 1
ATOM 769 C C . LYS A 1 104 ? -17.525 3.363 18.942 1.00 94.62 104 LYS A C 1
ATOM 771 O O . LYS A 1 104 ? -18.299 4.148 19.496 1.00 94.62 104 LYS A O 1
ATOM 776 N N . GLY A 1 105 ? -16.490 2.824 19.583 1.00 94.50 105 GLY A N 1
ATOM 777 C CA . GLY A 1 105 ? -16.153 3.116 20.983 1.00 94.50 105 GLY A CA 1
ATOM 778 C C . GLY A 1 105 ? -17.119 2.508 22.013 1.00 94.50 105 GLY A C 1
ATOM 779 O O . GLY A 1 105 ? -17.210 2.994 23.148 1.00 94.50 105 GLY A O 1
ATOM 780 N N . ASN A 1 106 ? -17.872 1.474 21.632 1.00 95.62 106 ASN A N 1
ATOM 781 C CA . ASN A 1 106 ? -18.759 0.716 22.508 1.00 95.62 106 ASN A CA 1
ATOM 782 C C . ASN A 1 106 ? -18.013 -0.347 23.354 1.00 95.62 106 ASN A C 1
ATOM 784 O O . ASN A 1 106 ? -18.639 -0.987 24.207 1.00 95.62 106 ASN A O 1
ATOM 788 N N . LYS A 1 107 ? -16.686 -0.483 23.186 1.00 95.44 107 LYS A N 1
ATOM 789 C CA . LYS A 1 107 ? -15.781 -1.458 23.836 1.00 95.44 107 LYS A CA 1
ATOM 790 C C . LYS A 1 107 ? -15.962 -2.902 23.371 1.00 95.44 107 LYS A C 1
ATOM 792 O O . LYS A 1 107 ? -15.499 -3.834 24.036 1.00 95.44 107 LYS A O 1
ATOM 797 N N . ILE A 1 108 ? -16.644 -3.099 22.256 1.00 96.38 108 ILE A N 1
ATOM 798 C CA . ILE A 1 108 ? -16.850 -4.372 21.581 1.00 96.38 108 ILE A CA 1
ATOM 799 C C . ILE A 1 108 ? -16.209 -4.214 20.215 1.00 96.38 108 ILE A C 1
ATOM 801 O O . ILE A 1 108 ? -16.581 -3.334 19.467 1.00 96.38 108 ILE A O 1
ATOM 805 N N . CYS A 1 109 ? -15.260 -5.079 19.871 1.00 97.38 109 CYS A N 1
ATOM 806 C CA . CYS A 1 109 ? -14.685 -5.045 18.533 1.00 97.38 109 CYS A CA 1
ATOM 807 C C . CYS A 1 109 ? -15.697 -5.583 17.503 1.00 97.38 109 CYS A C 1
ATOM 809 O O . CYS A 1 109 ? -15.834 -6.801 17.328 1.00 97.38 109 CYS A O 1
ATOM 811 N N . ASP A 1 110 ? -16.404 -4.687 16.815 1.00 97.31 110 ASP A N 1
ATOM 812 C CA . ASP A 1 110 ? -17.261 -5.003 15.681 1.00 97.31 110 ASP A CA 1
ATOM 813 C C . ASP A 1 110 ? -16.405 -5.196 14.419 1.00 97.31 110 ASP A C 1
ATOM 815 O O . ASP A 1 110 ? -15.913 -4.257 13.793 1.00 97.31 110 ASP A O 1
ATOM 819 N N . SER A 1 111 ? -16.265 -6.448 13.975 1.00 96.38 111 SER A N 1
ATOM 820 C CA . SER A 1 111 ? -15.401 -6.804 12.837 1.00 96.38 111 SER A CA 1
ATOM 821 C C . SER A 1 111 ? -15.760 -6.101 11.522 1.00 96.38 111 SER A C 1
ATOM 823 O O . SER A 1 111 ? -14.876 -5.865 10.703 1.00 96.38 111 SER A O 1
ATOM 825 N N . ALA A 1 112 ? -17.028 -5.728 11.324 1.00 96.56 112 ALA A N 1
ATOM 826 C CA . ALA A 1 112 ? -17.465 -4.950 10.162 1.00 96.56 112 ALA A CA 1
ATOM 827 C C . ALA A 1 112 ? -16.895 -3.515 10.162 1.00 96.56 112 ALA A C 1
ATOM 829 O O . ALA A 1 112 ? -16.696 -2.933 9.099 1.00 96.56 112 ALA A O 1
ATOM 830 N N . CYS A 1 113 ? -16.599 -2.974 11.345 1.00 96.75 113 CYS A N 1
ATOM 831 C CA . CYS A 1 113 ? -16.068 -1.629 11.572 1.00 96.75 113 CYS A CA 1
ATOM 832 C C . CYS A 1 113 ? -14.551 -1.624 11.814 1.00 96.75 113 CYS A C 1
ATOM 834 O O . CYS A 1 113 ? -13.931 -0.564 11.880 1.00 96.75 113 CYS A O 1
ATOM 836 N N . ASN A 1 114 ? -13.930 -2.807 11.872 1.00 95.69 114 ASN A N 1
ATOM 837 C CA . ASN A 1 114 ? -12.497 -2.992 12.068 1.00 95.69 114 ASN A CA 1
ATOM 838 C C . ASN A 1 114 ? -11.688 -2.713 10.788 1.00 95.69 114 ASN A C 1
ATOM 840 O O . ASN A 1 114 ? -11.116 -3.612 10.170 1.00 95.69 114 ASN A O 1
ATOM 844 N N . ASN A 1 115 ? -11.679 -1.462 10.348 1.00 94.81 115 ASN A N 1
ATOM 845 C CA . ASN A 1 115 ? -10.879 -1.013 9.221 1.00 94.81 115 ASN A CA 1
ATOM 846 C C . ASN A 1 115 ? -10.382 0.419 9.455 1.00 94.81 115 ASN A C 1
ATOM 848 O O . ASN A 1 115 ? -10.961 1.162 10.247 1.00 94.81 115 ASN A O 1
ATOM 852 N N . TYR A 1 116 ? -9.329 0.807 8.731 1.00 94.50 116 TYR A N 1
ATOM 853 C CA . TYR A 1 116 ? -8.697 2.123 8.865 1.00 94.50 116 TYR A CA 1
ATOM 854 C C . TYR A 1 116 ? -9.675 3.292 8.677 1.00 94.50 116 TYR A C 1
ATOM 856 O O . TYR A 1 116 ? -9.626 4.255 9.429 1.00 94.50 116 TYR A O 1
ATOM 864 N N . ALA A 1 117 ? -10.590 3.206 7.704 1.00 94.31 117 ALA A N 1
ATOM 865 C CA . ALA A 1 117 ? -11.529 4.290 7.411 1.00 94.31 117 ALA A CA 1
ATOM 866 C C . ALA A 1 117 ? -12.521 4.546 8.558 1.00 94.31 117 ALA A C 1
ATOM 868 O O . ALA A 1 117 ? -13.043 5.651 8.681 1.00 94.31 117 ALA A O 1
ATOM 869 N N . CYS A 1 118 ? -12.782 3.525 9.377 1.00 95.06 118 CYS A N 1
ATOM 870 C CA . CYS A 1 118 ? -13.700 3.554 10.512 1.00 95.06 118 CYS A CA 1
ATOM 871 C C . CYS A 1 118 ? -12.961 3.576 11.865 1.00 95.06 118 CYS A C 1
ATOM 873 O O . CYS A 1 118 ? -13.533 3.189 12.884 1.00 95.06 118 CYS A O 1
ATOM 875 N N . ASP A 1 119 ? -11.699 4.026 11.881 1.00 94.94 119 ASP A N 1
ATOM 876 C CA . ASP A 1 119 ? -10.855 4.156 13.078 1.00 94.94 119 ASP A CA 1
ATOM 877 C C . ASP A 1 119 ? -10.804 2.876 13.925 1.00 94.94 119 ASP A C 1
ATOM 879 O O . ASP A 1 119 ? -10.856 2.931 15.155 1.00 94.94 119 ASP A O 1
ATOM 883 N N . TRP A 1 120 ? -10.766 1.709 13.271 1.00 96.50 120 TRP A N 1
ATOM 884 C CA . TRP A 1 120 ? -10.688 0.407 13.949 1.00 96.50 120 TRP A CA 1
ATOM 885 C C . TRP A 1 120 ? -11.821 0.211 14.970 1.00 96.50 120 TRP A C 1
ATOM 887 O O . TRP A 1 120 ? -11.589 -0.208 16.106 1.00 96.50 120 TRP A O 1
ATOM 897 N N . ASP A 1 121 ? -13.040 0.568 14.555 1.00 96.69 121 ASP A N 1
ATOM 898 C CA . ASP A 1 121 ? -14.238 0.623 15.398 1.00 96.69 121 ASP A CA 1
ATOM 899 C C . ASP A 1 121 ? -14.104 1.604 16.576 1.00 96.69 121 ASP A C 1
ATOM 901 O O . ASP A 1 121 ? -14.506 1.360 17.710 1.00 96.69 121 ASP A O 1
ATOM 905 N N . GLY A 1 122 ? -13.462 2.745 16.321 1.00 95.50 122 GLY A N 1
ATOM 906 C CA . GLY A 1 122 ? -13.211 3.760 17.347 1.00 95.50 122 GLY A CA 1
ATOM 907 C C . GLY A 1 122 ? -12.220 3.328 18.401 1.00 95.50 122 GLY A C 1
ATOM 908 O O . GLY A 1 122 ? -12.327 3.757 19.547 1.00 95.50 122 GLY A O 1
ATOM 909 N N . GLY A 1 123 ? -11.277 2.479 18.017 1.00 96.44 123 GLY A N 1
ATOM 910 C CA . GLY A 1 123 ? -10.294 1.920 18.920 1.00 96.44 123 GLY A CA 1
ATOM 911 C C . GLY A 1 123 ? -10.706 0.595 19.552 1.00 96.44 123 GLY A C 1
ATOM 912 O O . GLY A 1 123 ? -9.850 -0.061 20.149 1.00 96.44 123 GLY A O 1
ATOM 913 N N . ASP A 1 124 ? -11.962 0.159 19.433 1.00 97.19 124 ASP A N 1
ATOM 914 C CA . ASP A 1 124 ? -12.437 -1.054 20.108 1.00 97.19 124 ASP A CA 1
ATOM 915 C C . ASP A 1 124 ? -11.705 -2.316 19.627 1.00 97.19 124 ASP A C 1
ATOM 917 O O . ASP A 1 124 ? -11.466 -3.241 20.408 1.00 97.19 124 ASP A O 1
ATOM 921 N N . CYS A 1 125 ? -11.252 -2.326 18.370 1.00 96.94 125 CYS A N 1
ATOM 922 C CA . CYS A 1 125 ? -10.436 -3.398 17.800 1.00 96.94 125 CYS A CA 1
ATOM 923 C C . CYS A 1 125 ? -8.918 -3.184 17.930 1.00 96.94 125 CYS A C 1
ATOM 925 O O . CYS A 1 125 ? -8.136 -4.058 17.554 1.00 96.94 125 CYS A O 1
ATOM 927 N N . SER A 1 126 ? -8.484 -2.055 18.488 1.00 95.88 126 SER A N 1
ATOM 928 C CA . SER A 1 126 ? -7.077 -1.655 18.624 1.00 95.88 126 SER A CA 1
ATOM 929 C C . SER A 1 126 ? -6.750 -1.210 20.053 1.00 95.88 126 SER A C 1
ATOM 931 O O . SER A 1 126 ? -6.049 -0.226 20.278 1.00 95.88 126 SER A O 1
ATOM 933 N N . LEU A 1 127 ? -7.238 -1.961 21.047 1.00 94.44 127 LEU A N 1
ATOM 934 C CA . LEU A 1 127 ? -6.940 -1.758 22.475 1.00 94.44 127 LEU A CA 1
ATOM 935 C C . LEU A 1 127 ? -7.343 -0.369 23.014 1.00 94.44 127 LEU A C 1
ATOM 937 O O . LEU A 1 127 ? -6.680 0.176 23.897 1.00 94.44 127 LEU A O 1
ATOM 941 N N . ASN A 1 128 ? -8.458 0.180 22.528 1.00 92.44 128 ASN A N 1
ATOM 942 C CA . ASN A 1 128 ? -8.949 1.538 22.792 1.00 92.44 128 ASN A CA 1
ATOM 943 C C . ASN A 1 128 ? -8.014 2.646 22.273 1.00 92.44 128 ASN A C 1
ATOM 945 O O . ASN A 1 128 ? -7.931 3.724 22.865 1.00 92.44 128 ASN A O 1
ATOM 949 N N . PHE A 1 129 ? -7.291 2.380 21.182 1.00 93.50 129 PHE A N 1
ATOM 950 C CA . PHE A 1 129 ? -6.441 3.355 20.506 1.00 93.50 129 PHE A CA 1
ATOM 951 C C . PHE A 1 129 ? -6.965 3.650 19.098 1.00 93.50 129 PHE A C 1
ATOM 953 O O . PHE A 1 129 ? -6.812 2.832 18.195 1.00 93.50 129 PHE A O 1
ATOM 960 N N . ASN A 1 130 ? -7.575 4.821 18.912 1.00 89.38 130 ASN A N 1
ATOM 961 C CA . ASN A 1 130 ? -8.374 5.132 17.720 1.00 89.38 130 ASN A CA 1
ATOM 962 C C . A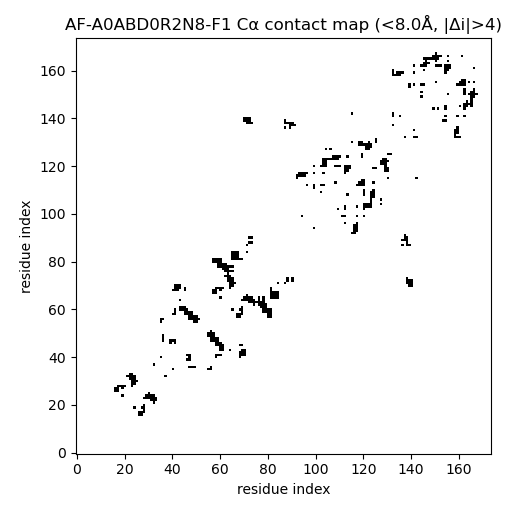SN A 1 130 ? -7.613 5.040 16.389 1.00 89.38 130 ASN A C 1
ATOM 964 O O . ASN A 1 130 ? -8.198 4.614 15.406 1.00 89.38 130 ASN A O 1
ATOM 968 N N . ASP A 1 131 ? -6.338 5.433 16.331 1.00 93.56 131 ASP A N 1
ATOM 969 C CA . ASP A 1 131 ? -5.539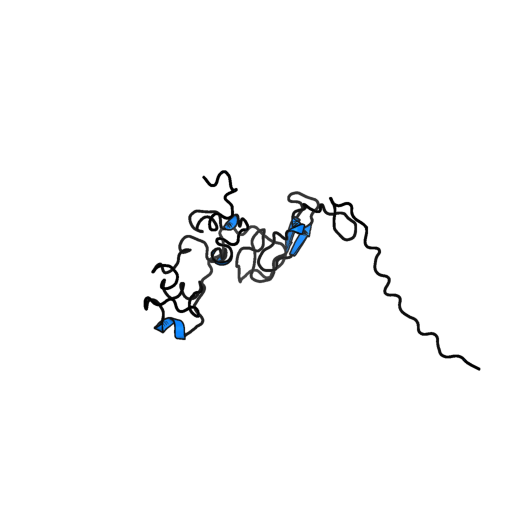 5.309 15.105 1.00 93.56 131 ASP A CA 1
ATOM 970 C C . ASP A 1 131 ? -4.071 4.990 15.422 1.00 93.56 131 ASP A C 1
ATOM 972 O O . ASP A 1 131 ? -3.275 5.911 15.642 1.00 93.56 131 ASP A O 1
ATOM 976 N N . PRO A 1 132 ? -3.678 3.698 15.416 1.00 96.00 132 PRO A N 1
ATOM 977 C CA . PRO A 1 132 ? -2.289 3.269 15.596 1.00 96.00 132 PRO A CA 1
ATOM 978 C C . PRO A 1 132 ? -1.300 3.931 14.623 1.00 96.00 132 PRO A C 1
ATOM 980 O O . PRO A 1 132 ? -0.123 4.059 14.956 1.00 96.00 132 PRO A O 1
ATOM 983 N N . TRP A 1 133 ? -1.769 4.402 13.461 1.00 95.38 133 TRP A N 1
ATOM 984 C CA . TRP A 1 133 ? -0.967 5.015 12.400 1.00 95.38 133 TRP A CA 1
ATOM 985 C C . TRP A 1 133 ? -1.107 6.541 12.316 1.00 95.38 133 TRP A C 1
ATOM 987 O O . TRP A 1 133 ? -0.689 7.119 11.317 1.00 95.38 133 TRP A O 1
ATOM 997 N N . GLN A 1 134 ? -1.579 7.226 13.366 1.00 94.25 134 GLN A N 1
ATOM 998 C CA . GLN A 1 134 ? -1.745 8.694 13.374 1.00 94.25 134 GLN A CA 1
ATOM 999 C C . GLN A 1 134 ? -0.479 9.492 12.987 1.00 94.25 134 GLN A C 1
ATOM 1001 O O . GLN A 1 134 ? -0.566 10.619 12.503 1.00 94.25 134 GLN A O 1
ATOM 1006 N N . ASN A 1 135 ? 0.710 8.913 13.207 1.00 95.12 135 ASN A N 1
ATOM 1007 C CA . ASN A 1 135 ? 2.011 9.513 12.890 1.00 95.12 135 ASN A CA 1
ATOM 1008 C C . ASN A 1 135 ? 2.610 9.000 11.568 1.00 95.12 135 ASN A C 1
ATOM 1010 O O . ASN A 1 135 ? 3.743 9.339 11.225 1.00 95.12 135 ASN A O 1
ATOM 1014 N N . CYS A 1 136 ? 1.867 8.178 10.836 1.00 94.94 136 CYS A N 1
ATOM 1015 C CA . CYS A 1 136 ? 2.218 7.658 9.528 1.00 94.94 136 CYS A CA 1
ATOM 1016 C C . CYS A 1 136 ? 1.398 8.381 8.457 1.00 94.94 136 CYS A C 1
ATOM 1018 O O . CYS A 1 136 ? 0.252 8.770 8.674 1.00 94.94 136 CYS A O 1
ATOM 1020 N N . SER A 1 137 ? 1.961 8.551 7.262 1.00 94.75 137 SER A N 1
ATOM 1021 C CA . SER A 1 137 ? 1.175 9.090 6.153 1.00 94.75 137 SER A CA 1
ATOM 1022 C C . SER A 1 137 ? 0.109 8.080 5.729 1.00 94.75 137 SER A C 1
ATOM 1024 O O . SER A 1 137 ? 0.436 6.973 5.301 1.00 94.75 137 SER A O 1
ATOM 1026 N N . ALA A 1 138 ? -1.161 8.493 5.760 1.00 94.31 138 ALA A N 1
ATOM 1027 C CA . ALA A 1 138 ? -2.279 7.695 5.257 1.00 94.31 138 ALA A CA 1
ATOM 1028 C C . ALA A 1 138 ? -2.091 7.266 3.791 1.00 94.31 138 ALA A C 1
ATOM 1030 O O . ALA A 1 138 ? -2.560 6.208 3.376 1.00 94.31 138 ALA A O 1
ATOM 1031 N N . ALA A 1 139 ? -1.349 8.056 3.008 1.00 95.81 139 ALA A N 1
ATOM 1032 C CA . ALA A 1 139 ? -1.052 7.721 1.624 1.00 95.81 139 ALA A CA 1
ATOM 1033 C C . ALA A 1 139 ? -0.163 6.473 1.479 1.00 95.81 139 ALA A C 1
ATOM 1035 O O . ALA A 1 139 ? -0.223 5.826 0.441 1.00 95.81 139 ALA A O 1
ATOM 1036 N N . LEU A 1 140 ? 0.634 6.111 2.493 1.00 95.12 140 LEU A N 1
ATOM 1037 C CA . LEU A 1 140 ? 1.480 4.907 2.469 1.00 95.12 140 LEU A CA 1
ATOM 1038 C C . LEU A 1 140 ? 0.697 3.621 2.758 1.00 95.12 140 LEU A C 1
ATOM 1040 O O . LEU A 1 140 ? 1.167 2.534 2.439 1.00 95.12 140 LEU A O 1
ATOM 1044 N N . GLN A 1 141 ? -0.488 3.734 3.368 1.00 94.25 141 GLN A N 1
ATOM 1045 C CA . GLN A 1 141 ? -1.358 2.603 3.700 1.00 94.25 141 GLN A CA 1
ATOM 1046 C C . GLN A 1 141 ? -0.668 1.496 4.522 1.00 94.25 141 GLN A C 1
ATOM 1048 O O . GLN A 1 141 ? -0.980 0.317 4.354 1.00 94.25 141 GLN A O 1
ATOM 1053 N N . CYS A 1 142 ? 0.258 1.860 5.417 1.00 96.19 142 CYS A N 1
ATOM 1054 C CA . CYS A 1 142 ? 1.113 0.902 6.134 1.00 96.19 142 CYS A CA 1
ATOM 1055 C C . CYS A 1 142 ? 0.356 -0.131 6.977 1.00 96.19 142 CYS A C 1
ATOM 1057 O O . CYS A 1 142 ? 0.853 -1.231 7.185 1.00 96.19 142 CYS A O 1
ATOM 1059 N N . TRP A 1 143 ? -0.880 0.152 7.386 1.00 95.25 143 TRP A N 1
ATOM 1060 C CA . TRP A 1 143 ? -1.746 -0.830 8.043 1.00 95.25 143 TRP A CA 1
ATOM 1061 C C . TRP A 1 143 ? -2.065 -2.069 7.189 1.00 95.25 143 TRP A C 1
ATOM 1063 O O . TRP A 1 143 ? -2.483 -3.087 7.729 1.00 95.25 143 TRP A O 1
ATOM 1073 N N . ARG A 1 144 ? -1.897 -2.006 5.860 1.00 94.25 144 ARG A N 1
ATOM 1074 C CA . ARG A 1 144 ? -2.069 -3.156 4.950 1.00 94.25 144 ARG A CA 1
ATOM 1075 C C . ARG A 1 144 ? -0.845 -4.068 4.907 1.00 94.25 144 ARG A C 1
ATOM 1077 O O . ARG A 1 144 ? -0.953 -5.193 4.425 1.00 94.25 144 ARG A O 1
ATOM 1084 N N . TYR A 1 145 ? 0.297 -3.544 5.334 1.00 95.06 145 TYR A N 1
ATOM 1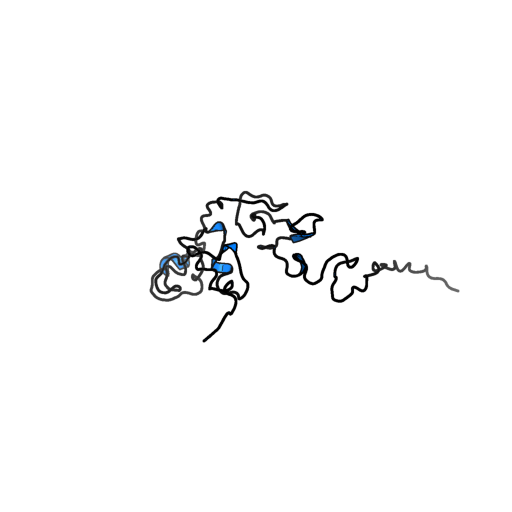085 C CA . TYR A 1 145 ? 1.604 -4.176 5.199 1.00 95.06 145 TYR A CA 1
ATOM 1086 C C . TYR A 1 145 ? 2.178 -4.618 6.542 1.00 95.06 145 TYR A C 1
ATOM 1088 O O . TYR A 1 145 ? 2.903 -5.593 6.597 1.00 95.06 145 TYR A O 1
ATOM 1096 N N . PHE A 1 146 ? 1.730 -3.990 7.624 1.00 96.56 146 PHE A N 1
ATOM 1097 C CA . PHE A 1 146 ? 2.139 -4.299 8.982 1.00 96.56 146 PHE A CA 1
ATOM 1098 C C . PHE A 1 146 ? 2.136 -5.801 9.309 1.00 96.56 146 PHE A C 1
ATOM 1100 O O . PHE A 1 146 ? 1.071 -6.428 9.344 1.00 96.56 146 PHE A O 1
ATOM 1107 N N . ASN A 1 147 ? 3.315 -6.329 9.651 1.00 95.56 147 ASN A N 1
ATOM 1108 C CA . ASN A 1 147 ? 3.512 -7.702 10.120 1.00 95.56 147 ASN A CA 1
ATOM 1109 C C . ASN A 1 147 ? 2.981 -8.757 9.124 1.00 95.56 147 ASN A C 1
ATOM 1111 O O . ASN A 1 147 ? 2.319 -9.728 9.508 1.00 95.56 147 ASN A O 1
ATOM 1115 N N . ASN A 1 148 ? 3.214 -8.529 7.831 1.00 94.06 148 ASN A N 1
ATOM 1116 C CA . ASN A 1 148 ? 2.854 -9.428 6.738 1.00 94.06 148 ASN A CA 1
ATOM 1117 C C . ASN A 1 148 ? 3.980 -10.435 6.393 1.00 94.06 148 ASN A C 1
ATOM 1119 O O . ASN A 1 148 ? 3.769 -11.313 5.550 1.00 94.06 148 ASN A O 1
ATOM 1123 N N . GLY A 1 149 ? 5.155 -10.330 7.027 1.00 91.81 149 GLY A N 1
ATOM 1124 C CA . GLY A 1 149 ? 6.328 -11.182 6.797 1.00 91.81 149 GLY A CA 1
ATOM 1125 C C . GLY A 1 149 ? 7.221 -10.764 5.619 1.00 91.81 149 GLY A C 1
ATOM 1126 O O . GLY A 1 149 ? 8.169 -11.479 5.284 1.00 91.81 149 GLY A O 1
ATOM 1127 N N . LYS A 1 150 ? 6.931 -9.637 4.968 1.00 90.88 150 LYS A N 1
ATOM 1128 C CA . LYS A 1 150 ? 7.712 -9.004 3.903 1.00 90.88 150 LYS A CA 1
ATOM 1129 C C . LYS A 1 150 ? 8.180 -7.650 4.422 1.00 90.88 150 LYS A C 1
ATOM 1131 O O . LYS A 1 150 ? 7.385 -6.859 4.883 1.00 90.88 150 LYS A O 1
ATOM 1136 N N . CYS A 1 151 ? 9.466 -7.355 4.272 1.00 92.44 151 CYS A N 1
ATOM 1137 C CA . CYS A 1 151 ? 9.967 -6.031 4.617 1.00 92.44 151 CYS A CA 1
ATOM 1138 C C . CYS A 1 151 ? 9.438 -4.958 3.647 1.00 92.44 151 CYS A C 1
ATOM 1140 O O . CYS A 1 151 ? 9.825 -4.920 2.473 1.00 92.44 151 CYS A O 1
ATOM 1142 N N . ASP A 1 152 ? 8.587 -4.076 4.159 1.00 93.81 152 ASP A N 1
ATOM 1143 C CA . ASP A 1 152 ? 8.059 -2.887 3.508 1.00 93.81 152 ASP A CA 1
ATOM 1144 C C . ASP A 1 152 ? 8.812 -1.641 4.015 1.00 93.81 152 ASP A C 1
ATOM 1146 O O . ASP A 1 152 ? 8.364 -0.913 4.902 1.00 93.81 152 ASP A O 1
ATOM 1150 N N . GLU A 1 153 ? 9.986 -1.370 3.433 1.00 92.69 153 GLU A N 1
ATOM 1151 C CA . GLU A 1 153 ? 10.915 -0.298 3.851 1.00 92.69 153 GLU A CA 1
ATOM 1152 C C . GLU A 1 153 ? 10.253 1.088 3.997 1.00 92.69 153 GLU A C 1
ATOM 1154 O O . GLU A 1 153 ? 10.597 1.868 4.885 1.00 92.69 153 GLU A O 1
ATOM 1159 N N . GLN A 1 154 ? 9.246 1.404 3.176 1.00 93.31 154 GLN A N 1
ATOM 1160 C CA . GLN A 1 154 ? 8.477 2.652 3.277 1.00 93.31 154 GLN A CA 1
ATOM 1161 C C . GLN A 1 154 ? 7.708 2.791 4.606 1.00 93.31 154 GLN A C 1
ATOM 1163 O O . GLN A 1 154 ? 7.419 3.905 5.049 1.00 93.31 154 GLN A O 1
ATOM 1168 N N . CYS A 1 155 ? 7.391 1.669 5.249 1.00 96.00 155 CYS A N 1
ATOM 1169 C CA . CYS A 1 155 ? 6.722 1.568 6.541 1.00 96.00 155 CYS A CA 1
ATOM 1170 C C . CYS A 1 155 ? 7.710 1.325 7.696 1.00 96.00 155 CYS A C 1
ATOM 1172 O O . CYS A 1 155 ? 7.320 1.381 8.866 1.00 96.00 155 CYS A O 1
ATOM 1174 N N . HIS A 1 156 ? 9.003 1.148 7.398 1.00 95.25 156 HIS A N 1
ATOM 1175 C CA . HIS A 1 156 ? 10.056 0.912 8.382 1.00 95.25 156 HIS A CA 1
ATOM 1176 C C . HIS A 1 156 ? 10.529 2.207 9.066 1.00 95.25 156 HIS A C 1
ATOM 1178 O O . HIS A 1 156 ? 11.672 2.650 8.965 1.00 95.25 156 HIS A O 1
ATOM 1184 N N . ASN A 1 157 ? 9.624 2.860 9.789 1.00 95.25 157 ASN A N 1
ATOM 1185 C CA . ASN A 1 157 ? 9.943 4.002 10.639 1.00 95.25 157 ASN A CA 1
ATOM 1186 C C . ASN A 1 157 ? 9.030 4.030 11.872 1.00 95.25 157 ASN A C 1
ATOM 1188 O O . ASN A 1 157 ? 7.969 3.406 11.886 1.00 95.25 157 ASN A O 1
ATOM 1192 N N . ALA A 1 158 ? 9.424 4.781 12.903 1.00 96.38 158 ALA A N 1
ATOM 1193 C CA . ALA A 1 158 ? 8.690 4.836 14.168 1.00 96.38 158 ALA A CA 1
ATOM 1194 C C . ALA A 1 158 ? 7.233 5.312 14.013 1.00 96.38 158 ALA A C 1
ATOM 1196 O O . ALA A 1 158 ? 6.352 4.809 14.705 1.00 96.38 158 ALA A O 1
ATOM 1197 N N . GLY A 1 159 ? 6.969 6.255 13.101 1.00 95.75 159 GLY A N 1
ATOM 1198 C CA . GLY A 1 159 ? 5.617 6.764 12.851 1.00 95.75 159 GLY A CA 1
ATOM 1199 C C . GLY A 1 159 ? 4.690 5.716 12.234 1.00 95.75 159 GLY A C 1
ATOM 1200 O O . GLY A 1 159 ? 3.495 5.727 12.507 1.00 95.75 159 GLY A O 1
ATOM 1201 N N . CYS A 1 160 ? 5.256 4.787 11.461 1.00 96.75 160 CYS A N 1
ATOM 1202 C CA . CYS A 1 160 ? 4.561 3.693 10.784 1.00 96.75 160 CYS A CA 1
ATOM 1203 C C . CYS A 1 160 ? 4.764 2.325 11.465 1.00 96.75 160 CYS A C 1
ATOM 1205 O O . CYS A 1 160 ? 4.551 1.288 10.839 1.00 96.75 160 CYS A O 1
ATOM 1207 N N . LEU A 1 161 ? 5.134 2.321 12.753 1.00 96.69 161 LEU A N 1
ATOM 1208 C CA . LEU A 1 161 ? 5.248 1.128 13.604 1.00 96.69 161 LEU A CA 1
ATOM 1209 C C . LEU A 1 161 ? 6.289 0.096 13.133 1.00 96.69 161 LEU A C 1
ATOM 1211 O O . LEU A 1 161 ? 6.115 -1.101 13.358 1.00 96.69 161 LEU A O 1
ATOM 1215 N N . TYR A 1 162 ? 7.371 0.560 12.497 1.00 96.31 162 TYR A N 1
ATOM 1216 C CA . TYR A 1 162 ? 8.480 -0.274 12.010 1.00 96.31 162 TYR A CA 1
ATOM 1217 C C . TYR A 1 162 ? 8.048 -1.455 11.139 1.00 96.31 162 TYR A C 1
ATOM 1219 O O . TYR A 1 162 ? 8.731 -2.479 11.122 1.00 96.31 162 TYR A O 1
ATOM 1227 N N . ASP A 1 163 ? 6.926 -1.308 10.434 1.00 95.88 163 ASP A N 1
ATOM 1228 C CA . ASP A 1 163 ? 6.350 -2.371 9.616 1.00 95.88 163 ASP A CA 1
ATOM 1229 C C . ASP A 1 163 ? 6.124 -3.683 10.394 1.00 95.88 163 ASP A C 1
ATOM 1231 O O . ASP A 1 163 ? 6.351 -4.783 9.908 1.00 95.88 163 ASP A O 1
ATOM 1235 N N . GLY A 1 164 ? 5.778 -3.583 11.682 1.00 95.81 164 GLY A N 1
ATOM 1236 C CA . GLY A 1 164 ? 5.600 -4.772 12.521 1.00 95.81 164 GLY A CA 1
ATOM 1237 C C . GLY A 1 164 ? 6.877 -5.594 12.727 1.00 95.81 164 GLY A C 1
ATOM 1238 O O . GLY A 1 164 ? 6.789 -6.733 13.170 1.00 95.81 164 GLY A O 1
ATOM 1239 N N . PHE A 1 165 ? 8.047 -4.999 12.469 1.00 95.25 165 PHE A N 1
ATOM 1240 C CA . PHE A 1 165 ? 9.372 -5.621 12.515 1.00 95.25 165 PHE A CA 1
ATOM 1241 C C . PHE A 1 165 ? 9.676 -6.615 11.384 1.00 95.25 165 PHE A C 1
ATOM 1243 O O . PHE A 1 165 ? 10.676 -7.326 11.474 1.00 95.25 165 PHE A O 1
ATOM 1250 N N . ASP A 1 166 ? 8.931 -6.599 10.275 1.00 94.06 166 ASP A N 1
ATOM 1251 C CA . ASP A 1 166 ? 9.216 -7.463 9.116 1.00 94.06 166 ASP A CA 1
ATOM 1252 C C . ASP A 1 166 ? 10.586 -7.185 8.466 1.00 94.06 166 ASP A C 1
ATOM 1254 O O . ASP A 1 166 ? 11.220 -8.073 7.891 1.00 94.06 166 ASP A O 1
ATOM 1258 N N . CYS A 1 167 ? 11.094 -5.957 8.600 1.00 92.50 167 CYS A N 1
ATOM 1259 C CA . CYS A 1 167 ? 12.433 -5.572 8.141 1.00 92.50 167 CYS A CA 1
ATOM 1260 C C . CYS A 1 167 ? 13.562 -5.948 9.107 1.00 92.50 167 CYS A C 1
ATOM 1262 O O . CYS A 1 167 ? 14.742 -5.877 8.745 1.00 92.50 167 CYS A O 1
ATOM 1264 N N . GLN A 1 168 ? 13.239 -6.361 10.336 1.00 88.88 168 GLN A N 1
ATOM 1265 C CA . GLN A 1 168 ? 14.252 -6.829 11.265 1.00 88.88 168 GLN A CA 1
ATOM 1266 C C . GLN A 1 168 ? 14.683 -8.233 10.842 1.00 88.88 168 GLN A C 1
ATOM 1268 O O . GLN A 1 168 ? 13.983 -9.223 11.045 1.00 88.88 168 GLN A O 1
ATOM 1273 N N . ARG A 1 169 ? 15.876 -8.331 10.249 1.00 74.19 169 ARG A N 1
ATOM 1274 C CA . ARG A 1 169 ? 16.513 -9.632 10.025 1.00 74.19 169 ARG A CA 1
ATOM 1275 C C . ARG A 1 169 ? 16.622 -10.337 11.374 1.00 74.19 169 ARG A C 1
ATOM 1277 O O . ARG A 1 169 ? 17.018 -9.709 12.353 1.00 74.19 169 ARG A O 1
ATOM 1284 N N . LEU A 1 170 ? 16.277 -11.624 11.405 1.00 64.25 170 LEU A N 1
ATOM 1285 C CA . LEU A 1 170 ? 16.437 -12.524 12.550 1.00 64.25 170 LEU A CA 1
ATOM 1286 C C . LEU A 1 170 ? 17.927 -12.675 12.927 1.00 64.25 170 LEU A C 1
ATOM 1288 O O . LEU A 1 170 ? 18.514 -13.743 12.787 1.00 64.25 170 LEU A O 1
ATOM 1292 N N . GLU A 1 171 ? 18.569 -11.615 13.403 1.00 58.34 171 GLU A N 1
ATOM 1293 C CA . GLU A 1 171 ? 19.761 -11.731 14.228 1.00 58.34 171 GLU A CA 1
ATOM 1294 C C . GLU A 1 171 ? 19.288 -12.046 15.647 1.00 58.34 171 GLU A C 1
ATOM 1296 O O . GLU A 1 171 ? 18.977 -11.159 16.433 1.00 58.34 171 GLU A O 1
ATOM 1301 N N . GLY A 1 172 ? 19.192 -13.345 15.942 1.00 53.62 172 GLY A N 1
ATOM 1302 C CA . GLY A 1 172 ? 19.045 -13.856 17.302 1.00 53.62 172 GLY A CA 1
ATOM 1303 C C . GLY A 1 172 ? 17.669 -13.637 17.929 1.00 53.62 172 GLY A C 1
ATOM 1304 O O . GLY A 1 172 ? 17.473 -12.731 18.733 1.00 53.62 172 GLY A O 1
ATOM 1305 N N . GLN A 1 173 ? 16.744 -14.564 17.671 1.00 48.62 173 GLN A N 1
ATOM 1306 C CA . GLN A 1 173 ? 15.815 -14.946 18.735 1.00 48.62 173 GLN A CA 1
ATOM 1307 C C . GLN A 1 173 ? 16.652 -15.604 19.843 1.00 48.62 173 GLN A C 1
ATOM 1309 O O . GLN A 1 173 ? 17.233 -16.668 19.621 1.00 48.62 173 GLN A O 1
ATOM 1314 N N . CYS A 1 174 ? 16.779 -14.927 20.984 1.00 47.00 174 CYS A N 1
ATOM 1315 C CA . CYS A 1 174 ? 17.196 -15.548 22.241 1.00 47.00 174 CYS A CA 1
ATOM 1316 C C . CYS A 1 174 ? 16.076 -16.437 22.790 1.00 47.00 174 CYS A C 1
ATOM 1318 O O . CYS A 1 174 ? 14.897 -16.038 22.650 1.00 47.00 174 CYS A O 1
#

pLDDT: mean 86.85, std 14.92, range [37.72, 98.5]

Radius of gyration: 23.69 Å; Cα contacts (8 Å, |Δi|>4): 303; chains: 1; bounding box: 44×54×79 Å

Mean predicted aligned error: 9.72 Å

Secondary structure (DSSP, 8-state):
---PPP---------------TTEESTTS-EETTSGGGG----TTPEEEE-SSTTSEEEEEPTTEESTTS-EE-TT---EE----SSPP--------GGGGGTTTSSS--TTT-SGGGHHHHTTTTTT-S-TTTTS-GGG-GGGTTTSSS--GGG-SGGGGGGGGTTS--S---